Protein AF-A0A060C3L4-F1 (afdb_monomer)

Foldseek 3Di:
DPPDFPDKFDPFQFKIKTWDFPDPVVGKIKIKMKGKDFADFDWGDDGRDIDTPPTPDIDIDMDMDICVVPVCGPVVRVVVVVVVVVCDDVSVVVVVCVVCCVPVVPDDDDDDDDDDD

pLDDT: mean 92.67, std 11.39, range [43.84, 98.5]

Structure (mmCIF, N/CA/C/O backbone):
data_AF-A0A060C3L4-F1
#
_entry.id   AF-A0A060C3L4-F1
#
loop_
_atom_site.group_PDB
_atom_site.id
_atom_site.type_symbol
_atom_site.label_atom_id
_atom_site.label_alt_id
_atom_site.label_comp_id
_atom_site.label_asym_id
_atom_site.label_entity_id
_atom_site.label_seq_id
_atom_site.pdbx_PDB_ins_code
_atom_site.Cartn_x
_atom_site.Cartn_y
_atom_site.Cartn_z
_atom_site.occupancy
_atom_site.B_iso_or_equiv
_atom_site.auth_seq_id
_atom_site.auth_comp_id
_atom_site.auth_asym_id
_atom_site.auth_atom_id
_atom_site.pdbx_PDB_model_num
ATOM 1 N N . LEU A 1 1 ? 18.615 18.786 -8.638 1.00 43.84 1 LEU A N 1
ATOM 2 C CA . LEU A 1 1 ? 17.389 18.751 -7.804 1.00 43.84 1 LEU A CA 1
ATOM 3 C C . LEU A 1 1 ? 16.949 17.292 -7.669 1.00 43.84 1 LEU A C 1
ATOM 5 O O . LEU A 1 1 ? 16.287 16.785 -8.561 1.00 43.84 1 LEU A O 1
ATOM 9 N N . ALA A 1 2 ? 17.410 16.596 -6.625 1.00 46.69 2 ALA A N 1
ATOM 10 C CA . ALA A 1 2 ? 17.295 15.137 -6.461 1.00 46.69 2 ALA A CA 1
ATOM 11 C C . ALA A 1 2 ? 16.238 14.745 -5.407 1.00 46.69 2 ALA A C 1
ATOM 13 O O . ALA A 1 2 ? 16.496 13.938 -4.526 1.00 46.69 2 ALA A O 1
ATOM 14 N N . TRP A 1 3 ? 15.062 15.373 -5.466 1.00 52.97 3 TRP A N 1
ATOM 15 C CA . TRP A 1 3 ? 13.901 15.044 -4.622 1.00 52.97 3 TRP A CA 1
ATOM 16 C C . TRP A 1 3 ? 12.826 14.270 -5.396 1.00 52.97 3 TRP A C 1
ATOM 18 O O . TRP A 1 3 ? 11.684 14.156 -4.956 1.00 52.97 3 TRP A O 1
ATOM 28 N N . ARG A 1 4 ? 13.160 13.770 -6.590 1.00 65.38 4 ARG A N 1
ATOM 29 C CA . ARG A 1 4 ? 12.187 13.147 -7.480 1.00 65.38 4 ARG A CA 1
ATOM 30 C C . ARG A 1 4 ? 12.076 11.658 -7.177 1.00 65.38 4 ARG A C 1
ATOM 32 O O . ARG A 1 4 ? 13.070 10.952 -7.115 1.00 65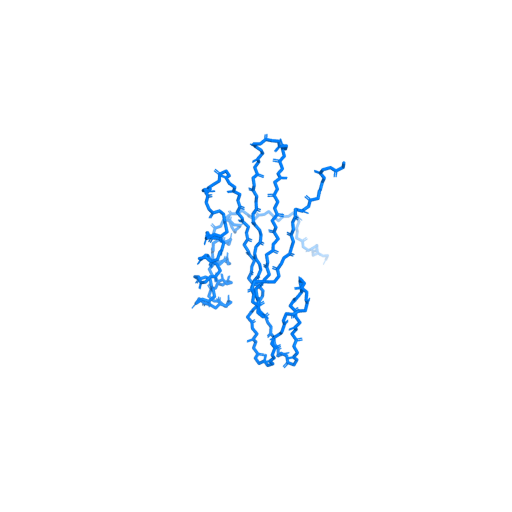.38 4 ARG A O 1
ATOM 39 N N . CYS A 1 5 ? 10.838 11.202 -7.045 1.00 82.38 5 CYS A N 1
ATOM 40 C CA . CYS A 1 5 ? 10.464 9.840 -7.394 1.00 82.38 5 CYS A CA 1
ATOM 41 C C . CYS A 1 5 ? 11.041 9.509 -8.782 1.00 82.38 5 CYS A C 1
ATOM 43 O O . CYS A 1 5 ? 10.825 10.279 -9.725 1.00 82.38 5 CYS A O 1
ATOM 45 N N . ASP A 1 6 ? 11.742 8.380 -8.901 1.00 91.69 6 ASP A N 1
ATOM 46 C CA . ASP A 1 6 ? 12.399 7.969 -10.147 1.00 91.69 6 ASP A CA 1
ATOM 47 C C . ASP A 1 6 ? 11.375 7.504 -11.184 1.00 91.69 6 ASP A C 1
ATOM 49 O O . ASP A 1 6 ? 11.557 7.716 -12.384 1.00 91.69 6 ASP A O 1
ATOM 53 N N . GLY A 1 7 ? 10.248 6.942 -10.740 1.00 94.19 7 GLY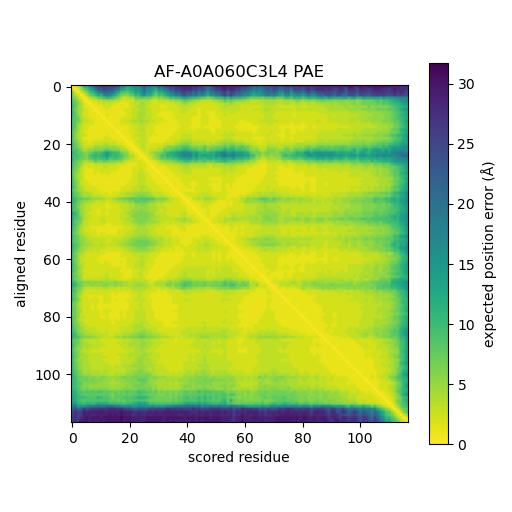 A N 1
ATOM 54 C CA . GLY A 1 7 ? 9.145 6.671 -11.646 1.00 94.19 7 GLY A CA 1
ATOM 55 C C . GLY A 1 7 ? 7.854 6.207 -10.991 1.00 94.19 7 GLY A C 1
ATOM 56 O O . GLY A 1 7 ? 7.800 5.778 -9.840 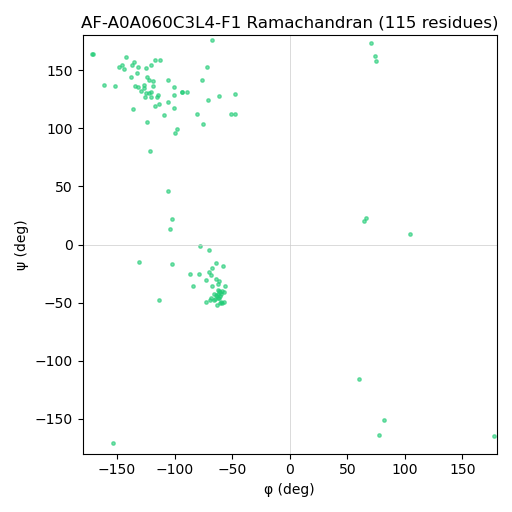1.00 94.19 7 GLY A O 1
ATOM 57 N N . VAL A 1 8 ? 6.787 6.295 -11.781 1.00 95.94 8 VAL A N 1
ATOM 58 C CA . VAL A 1 8 ? 5.452 5.793 -11.460 1.00 95.94 8 VAL A CA 1
ATOM 59 C C . VAL A 1 8 ? 4.912 5.040 -12.671 1.00 95.94 8 VAL A C 1
ATOM 61 O O . VAL A 1 8 ? 5.072 5.485 -13.808 1.00 95.94 8 VAL A O 1
ATOM 64 N N . ARG A 1 9 ? 4.295 3.877 -12.452 1.00 96.62 9 ARG A N 1
ATOM 65 C CA . ARG A 1 9 ? 3.811 3.011 -13.535 1.00 96.62 9 ARG A CA 1
ATOM 66 C C . ARG A 1 9 ? 2.616 2.170 -13.101 1.00 96.62 9 ARG A C 1
ATOM 68 O O . ARG A 1 9 ? 2.652 1.552 -12.040 1.00 96.62 9 ARG A O 1
ATOM 75 N N . ALA A 1 10 ? 1.597 2.082 -13.957 1.00 97.88 10 ALA A N 1
ATOM 76 C CA . ALA A 1 10 ? 0.569 1.052 -13.839 1.00 97.88 10 ALA A CA 1
ATOM 77 C C . ALA A 1 10 ? 1.168 -0.317 -14.212 1.00 97.88 10 ALA A C 1
ATOM 79 O O . ALA A 1 10 ? 1.766 -0.476 -15.279 1.00 97.88 10 ALA A O 1
ATOM 80 N N . LEU A 1 11 ? 1.052 -1.283 -13.307 1.00 97.69 11 LEU A N 1
ATOM 81 C CA . LEU A 1 11 ? 1.499 -2.662 -13.511 1.00 97.69 11 LEU A CA 1
ATOM 82 C C . LEU A 1 11 ? 0.443 -3.491 -14.242 1.00 97.69 11 LEU A C 1
ATOM 84 O O . LEU A 1 11 ? 0.783 -4.339 -15.059 1.00 97.69 11 LEU A O 1
ATOM 88 N N . ASP A 1 12 ? -0.824 -3.216 -13.949 1.00 97.38 12 ASP A N 1
ATOM 89 C CA . ASP A 1 12 ? -2.002 -3.802 -14.578 1.00 97.38 12 ASP A CA 1
ATOM 90 C C . ASP A 1 12 ? -3.179 -2.810 -14.462 1.00 97.38 12 ASP A C 1
ATOM 92 O O . ASP A 1 12 ? -2.982 -1.653 -14.079 1.00 97.38 12 ASP A O 1
ATOM 96 N N . SER A 1 13 ? -4.400 -3.229 -14.803 1.00 97.75 13 SER A N 1
ATOM 97 C CA . SER A 1 13 ? -5.602 -2.381 -14.744 1.00 97.75 13 SER A CA 1
ATOM 98 C C . SER A 1 13 ? -6.066 -2.035 -13.325 1.00 97.75 13 SER A C 1
ATOM 100 O O . SER A 1 13 ? -7.001 -1.261 -13.169 1.00 97.75 13 SER A O 1
ATOM 102 N N . THR A 1 14 ? -5.433 -2.578 -12.285 1.00 97.75 14 THR A N 1
ATOM 103 C CA . THR A 1 14 ? -5.812 -2.390 -10.874 1.00 97.75 14 THR A CA 1
ATOM 104 C C . THR A 1 14 ? -4.650 -2.006 -9.964 1.00 97.75 14 THR A C 1
ATOM 106 O O . THR A 1 14 ? -4.876 -1.570 -8.836 1.00 97.75 14 THR A O 1
ATOM 109 N N . THR A 1 15 ? -3.410 -2.164 -10.421 1.00 98.38 15 THR A N 1
ATOM 110 C CA . THR A 1 15 ? -2.208 -2.009 -9.605 1.00 98.38 15 THR A CA 1
ATOM 111 C C . THR A 1 15 ? -1.297 -0.938 -10.193 1.00 98.38 15 THR A C 1
ATOM 113 O O . THR A 1 15 ? -0.933 -0.988 -11.366 1.00 98.38 15 THR A O 1
ATOM 116 N N . VAL A 1 16 ? -0.857 0.001 -9.358 1.00 98.25 16 VAL A N 1
ATOM 117 C CA . VAL A 1 16 ? 0.133 1.031 -9.698 1.00 98.25 16 VAL A CA 1
ATOM 118 C C . VAL A 1 16 ? 1.304 0.960 -8.728 1.00 98.25 16 VAL A C 1
ATOM 120 O O . VAL A 1 16 ? 1.122 0.685 -7.542 1.00 98.25 16 VAL A O 1
ATOM 123 N N . ARG A 1 17 ? 2.513 1.216 -9.224 1.00 97.56 17 ARG A N 1
ATOM 124 C CA . ARG A 1 17 ? 3.712 1.369 -8.401 1.00 97.56 17 ARG A CA 1
ATOM 125 C C . ARG A 1 17 ? 4.348 2.735 -8.571 1.00 97.56 17 ARG A C 1
ATOM 127 O O . ARG A 1 17 ? 4.239 3.353 -9.630 1.00 97.56 17 ARG A O 1
ATOM 134 N N . LEU A 1 18 ? 5.067 3.136 -7.539 1.00 96.75 18 LEU A N 1
ATOM 135 C CA . LEU A 1 18 ? 5.939 4.290 -7.466 1.00 96.75 18 LEU A CA 1
ATOM 136 C C . LEU A 1 18 ? 7.265 3.826 -6.855 1.00 96.75 18 LEU A C 1
ATOM 138 O O . LEU A 1 18 ? 7.252 3.086 -5.874 1.00 96.75 18 LEU A O 1
ATOM 142 N N . TRP A 1 19 ? 8.397 4.247 -7.412 1.00 96.06 19 TRP A N 1
ATOM 143 C CA . TRP A 1 19 ? 9.711 3.844 -6.911 1.00 96.06 19 TRP A CA 1
ATOM 144 C C . TRP A 1 19 ? 10.728 4.978 -6.973 1.00 96.06 19 TRP A C 1
ATOM 146 O O . TRP A 1 19 ? 10.573 5.950 -7.718 1.00 96.06 19 TRP A O 1
ATOM 156 N N . GLY A 1 20 ? 11.798 4.815 -6.205 1.00 94.06 20 GLY A N 1
ATOM 157 C CA . GLY A 1 20 ? 13.010 5.596 -6.381 1.00 94.06 20 GLY A CA 1
ATOM 158 C C . GLY A 1 20 ? 14.080 5.276 -5.352 1.00 94.06 20 GLY A C 1
ATOM 159 O O . GLY A 1 20 ? 13.983 4.270 -4.651 1.00 94.06 20 GLY A O 1
ATOM 160 N N . ALA A 1 21 ? 15.089 6.136 -5.241 1.00 92.19 21 ALA A N 1
ATOM 161 C CA . ALA A 1 21 ? 16.126 6.030 -4.220 1.00 92.19 21 ALA A CA 1
ATOM 162 C C . ALA A 1 21 ? 16.399 7.366 -3.518 1.00 92.19 21 ALA A C 1
ATOM 164 O O . ALA A 1 21 ? 16.303 8.437 -4.112 1.00 92.19 21 ALA A O 1
ATOM 165 N N . ASN A 1 22 ? 16.764 7.300 -2.236 1.00 88.25 22 ASN A N 1
ATOM 166 C CA . ASN A 1 22 ? 17.201 8.451 -1.444 1.00 88.25 22 ASN A CA 1
ATOM 167 C C . ASN A 1 22 ? 18.637 8.241 -0.954 1.00 88.25 22 ASN A C 1
ATOM 169 O O . ASN A 1 22 ? 18.983 7.148 -0.515 1.00 88.25 22 ASN A O 1
ATOM 173 N N . GLY A 1 23 ? 19.456 9.296 -0.960 1.00 86.38 23 GLY A N 1
ATOM 174 C CA . GLY A 1 23 ? 20.826 9.254 -0.423 1.00 86.38 23 GLY A CA 1
ATOM 175 C C . GLY A 1 23 ? 21.950 9.206 -1.464 1.00 86.38 23 GLY A C 1
ATOM 176 O O . GLY A 1 23 ? 23.104 9.057 -1.087 1.00 86.38 23 GLY A O 1
ATOM 177 N N . GLY A 1 24 ? 21.646 9.387 -2.753 1.00 80.88 24 GLY A N 1
ATOM 178 C CA . GLY A 1 24 ? 22.658 9.436 -3.814 1.00 80.88 24 GLY A CA 1
ATOM 179 C C . GLY A 1 24 ? 23.113 8.051 -4.279 1.00 80.88 24 GLY A C 1
ATOM 180 O O . GLY A 1 24 ? 22.334 7.097 -4.256 1.00 80.88 24 GLY A O 1
ATOM 181 N N . LYS A 1 25 ? 24.363 7.954 -4.754 1.00 77.06 25 LYS A N 1
ATOM 182 C CA . LYS A 1 25 ? 24.965 6.684 -5.187 1.00 77.06 25 LYS A CA 1
ATOM 183 C C . LYS A 1 25 ? 25.006 5.727 -3.989 1.00 77.06 25 LYS A C 1
ATOM 185 O O . LYS A 1 25 ? 25.479 6.120 -2.930 1.00 77.06 25 LYS A O 1
ATOM 190 N N . ASP A 1 26 ? 24.473 4.520 -4.167 1.00 83.31 26 ASP A N 1
ATOM 191 C CA . ASP A 1 26 ? 24.312 3.499 -3.115 1.00 83.31 26 ASP A CA 1
ATOM 192 C C . ASP A 1 26 ? 23.3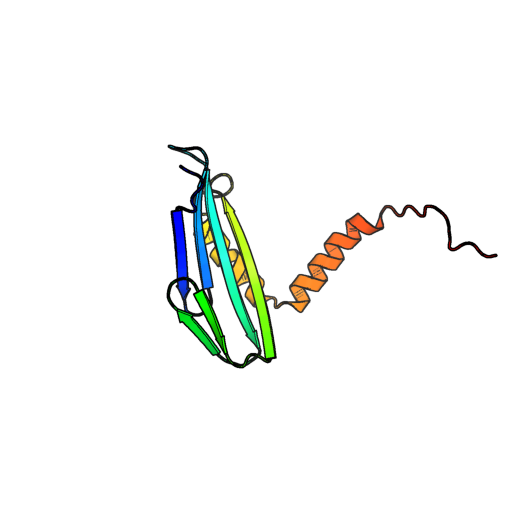17 3.878 -1.995 1.00 83.31 26 ASP A C 1
ATOM 194 O O . ASP A 1 26 ? 23.360 3.350 -0.884 1.00 83.31 26 ASP A O 1
ATOM 198 N N . GLY A 1 27 ? 22.386 4.790 -2.297 1.00 87.88 27 GLY A N 1
ATOM 199 C CA . GLY A 1 27 ? 21.292 5.169 -1.408 1.00 87.88 27 GLY A CA 1
ATOM 200 C C . GLY A 1 27 ? 20.250 4.066 -1.171 1.00 87.88 27 GLY A C 1
ATOM 201 O O . GLY A 1 27 ? 20.259 2.990 -1.771 1.00 87.88 27 GLY A O 1
ATOM 202 N N . ILE A 1 28 ? 19.291 4.358 -0.294 1.00 93.38 28 ILE A N 1
ATOM 203 C CA . ILE A 1 28 ? 18.192 3.449 0.031 1.00 93.38 28 ILE A CA 1
ATOM 204 C C . ILE A 1 28 ? 17.121 3.555 -1.055 1.00 93.38 28 ILE A C 1
ATOM 206 O O . ILE A 1 28 ? 16.437 4.576 -1.177 1.00 93.38 28 ILE A O 1
ATOM 210 N N . GLY A 1 29 ? 16.959 2.473 -1.813 1.00 94.25 29 GLY A N 1
ATOM 211 C CA . GLY A 1 29 ? 15.866 2.290 -2.757 1.00 94.25 29 GLY A CA 1
ATOM 212 C C . GLY A 1 29 ? 14.545 2.041 -2.035 1.00 94.25 29 GLY A C 1
ATOM 213 O O . GLY A 1 29 ? 14.516 1.510 -0.921 1.00 94.25 29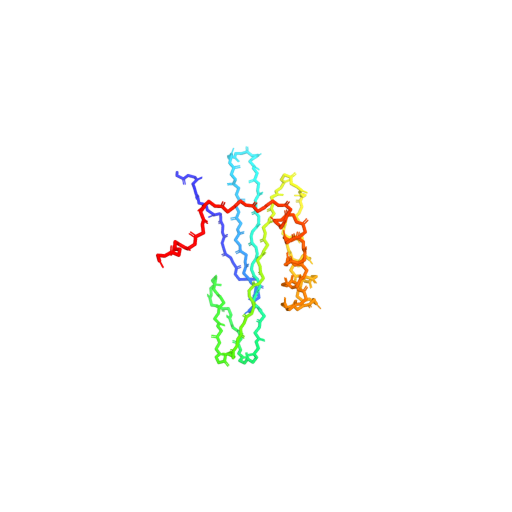 GLY A O 1
ATOM 214 N N . TYR A 1 3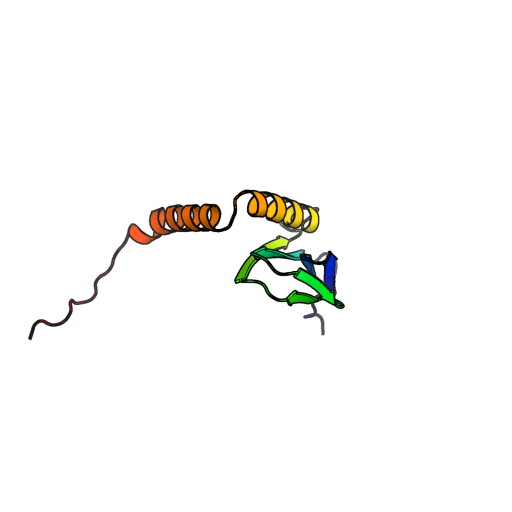0 ? 13.439 2.408 -2.665 1.00 95.44 30 TYR A N 1
ATOM 215 C CA . TYR A 1 30 ? 12.100 2.185 -2.150 1.00 95.44 30 TYR A CA 1
ATOM 216 C C . TYR A 1 30 ? 11.105 1.853 -3.256 1.00 95.44 30 TYR A C 1
ATOM 218 O O . TYR A 1 30 ? 11.208 2.315 -4.390 1.00 95.44 30 TYR A O 1
ATOM 226 N N . GLU A 1 31 ? 10.097 1.084 -2.867 1.00 97.56 31 GLU A N 1
ATOM 227 C CA . GLU A 1 31 ? 8.923 0.748 -3.655 1.00 97.56 31 GLU A CA 1
ATOM 228 C C . GLU A 1 31 ? 7.684 1.099 -2.852 1.00 97.56 31 GLU A C 1
ATOM 230 O O . GLU A 1 31 ? 7.593 0.781 -1.665 1.00 97.56 31 GLU A O 1
ATOM 235 N N . LEU A 1 32 ? 6.709 1.699 -3.518 1.00 97.88 32 LEU A N 1
ATOM 236 C CA . LEU A 1 32 ? 5.354 1.878 -3.032 1.00 97.88 32 LEU A CA 1
ATOM 237 C C . LEU A 1 32 ? 4.402 1.309 -4.079 1.00 97.88 32 LEU A C 1
ATOM 239 O O . LEU A 1 32 ? 4.479 1.661 -5.252 1.00 97.88 32 LEU A O 1
ATOM 243 N N . VAL A 1 33 ? 3.507 0.418 -3.669 1.00 98.50 33 VAL A N 1
ATOM 244 C CA . VAL A 1 33 ? 2.562 -0.239 -4.574 1.00 98.50 33 VAL A CA 1
ATOM 245 C C . VAL A 1 33 ? 1.163 -0.095 -4.005 1.00 98.50 33 VAL A C 1
ATOM 247 O O . VAL A 1 33 ? 0.934 -0.363 -2.826 1.00 98.50 33 VAL A O 1
ATOM 250 N N . ALA A 1 34 ? 0.227 0.322 -4.851 1.00 98.50 34 ALA A N 1
ATOM 251 C CA . ALA A 1 34 ? -1.187 0.395 -4.532 1.00 98.50 34 ALA A CA 1
ATOM 252 C C . ALA A 1 34 ? -1.983 -0.529 -5.459 1.00 98.50 34 ALA A C 1
ATOM 254 O O . ALA A 1 34 ? -1.739 -0.560 -6.665 1.00 98.50 34 ALA A O 1
ATOM 255 N N . ARG A 1 35 ? -2.940 -1.269 -4.896 1.00 98.44 35 ARG A N 1
ATOM 256 C CA . ARG A 1 35 ? -3.879 -2.132 -5.621 1.00 98.44 35 ARG A CA 1
ATOM 257 C C . ARG A 1 35 ? -5.310 -1.760 -5.269 1.00 98.44 35 ARG A C 1
ATOM 259 O O . ARG A 1 35 ? -5.660 -1.696 -4.092 1.00 98.44 35 ARG A O 1
ATOM 266 N N . VAL A 1 36 ? -6.133 -1.583 -6.291 1.00 98.06 36 VAL A N 1
ATOM 267 C CA . VAL A 1 36 ? -7.566 -1.325 -6.165 1.00 98.06 36 VAL A CA 1
ATOM 268 C C . VAL A 1 36 ? -8.332 -2.645 -6.255 1.00 98.06 36 VAL A C 1
ATOM 270 O O . VAL A 1 36 ? -8.104 -3.444 -7.159 1.00 98.06 36 VAL A O 1
ATOM 273 N N . ILE A 1 37 ? -9.247 -2.871 -5.316 1.00 97.19 37 ILE A N 1
ATOM 274 C CA . ILE A 1 37 ? -10.228 -3.961 -5.330 1.00 97.19 37 ILE A CA 1
ATOM 275 C C . ILE A 1 37 ? -11.604 -3.303 -5.385 1.00 97.19 37 ILE A C 1
ATOM 277 O O . ILE A 1 37 ? -11.943 -2.537 -4.484 1.00 97.19 37 ILE A O 1
ATOM 281 N N . VAL A 1 38 ? -12.373 -3.567 -6.437 1.00 97.00 38 VAL A N 1
ATOM 282 C CA . VAL A 1 38 ? -13.668 -2.914 -6.684 1.00 97.00 38 VAL A CA 1
ATOM 283 C C . VAL A 1 38 ? -14.838 -3.847 -6.391 1.00 97.00 38 VAL A C 1
ATOM 285 O O . VAL A 1 38 ? -14.769 -5.040 -6.683 1.00 97.00 38 VAL A O 1
ATOM 288 N N . ASP A 1 39 ? -15.904 -3.296 -5.808 1.00 96.06 39 ASP A N 1
ATOM 289 C CA . ASP A 1 39 ? -17.208 -3.950 -5.669 1.00 96.06 39 ASP A CA 1
ATOM 290 C C . ASP A 1 39 ? -18.143 -3.461 -6.783 1.00 96.06 39 ASP A C 1
ATOM 292 O O . ASP A 1 39 ? -18.711 -2.362 -6.722 1.00 96.06 39 ASP A O 1
ATOM 296 N N . GLY A 1 40 ? -18.261 -4.283 -7.827 1.00 94.44 40 GLY A N 1
ATOM 297 C CA . GLY A 1 40 ? -18.923 -3.917 -9.076 1.00 94.44 40 GLY A CA 1
ATOM 298 C C . GLY A 1 40 ? -18.134 -2.891 -9.900 1.00 94.44 40 GLY A C 1
ATOM 299 O O . GLY A 1 40 ? -17.114 -2.355 -9.465 1.00 94.44 40 GLY A O 1
ATOM 300 N N . GLY A 1 41 ? -18.622 -2.617 -11.110 1.00 95.50 41 GLY A N 1
ATOM 301 C CA . GLY A 1 41 ? -17.962 -1.704 -12.043 1.00 95.50 41 GLY A CA 1
ATOM 302 C C . GLY A 1 41 ? -16.754 -2.316 -12.758 1.00 95.50 41 GLY A C 1
ATOM 303 O O . GLY A 1 41 ? -16.587 -3.536 -12.804 1.00 95.50 41 GLY A O 1
ATOM 304 N N . THR A 1 42 ? -15.921 -1.459 -13.347 1.00 97.25 42 THR A N 1
ATOM 305 C CA . THR A 1 42 ? -14.726 -1.852 -14.109 1.00 97.25 42 THR A CA 1
ATOM 306 C C . THR A 1 42 ? -13.520 -0.989 -13.752 1.00 97.25 42 THR A C 1
ATOM 308 O O . THR A 1 42 ? -13.662 0.144 -13.287 1.00 97.25 42 THR A O 1
ATOM 311 N N . CYS A 1 43 ? -12.324 -1.534 -13.991 1.00 97.81 43 CYS A N 1
ATOM 312 C CA . CYS A 1 43 ? -11.065 -0.809 -13.868 1.00 97.81 43 CYS A CA 1
ATOM 313 C C . CYS A 1 43 ? -10.297 -0.829 -15.188 1.00 97.81 43 CYS A C 1
ATOM 315 O O . CYS A 1 43 ? -10.210 -1.868 -15.846 1.00 97.81 43 CYS A O 1
ATOM 317 N N . GLU A 1 44 ? -9.663 0.290 -15.514 1.00 97.69 44 GLU A N 1
ATOM 318 C CA . GLU A 1 44 ? -8.709 0.401 -16.616 1.00 97.69 44 GLU A CA 1
ATOM 319 C C . GLU A 1 44 ? -7.485 1.213 -16.189 1.00 97.69 44 GLU A C 1
ATOM 321 O O . GLU A 1 44 ? -7.553 2.052 -15.286 1.00 97.69 44 GLU A O 1
ATOM 326 N N . SER A 1 45 ? -6.348 0.977 -16.839 1.00 97.00 45 SER A N 1
ATOM 327 C CA . SER A 1 45 ? -5.151 1.788 -16.641 1.00 97.00 45 SER A CA 1
ATOM 328 C C . SER A 1 45 ? -4.991 2.797 -17.775 1.00 97.00 45 SER A C 1
ATOM 330 O O . SER A 1 45 ? -4.990 2.443 -18.952 1.00 97.00 45 SER A O 1
ATOM 332 N N . VAL A 1 46 ? -4.812 4.070 -17.416 1.00 95.88 46 VAL A N 1
ATOM 333 C CA . VAL A 1 46 ? -4.526 5.155 -18.364 1.00 95.88 46 VAL A CA 1
ATOM 334 C C . VAL A 1 46 ? -3.234 5.840 -17.937 1.00 95.88 46 VAL A C 1
ATOM 336 O O . VAL A 1 46 ? -3.171 6.565 -16.938 1.00 95.88 46 VAL A O 1
ATOM 339 N N . GLY A 1 47 ? -2.161 5.569 -18.681 1.00 93.44 47 GLY A N 1
ATOM 340 C CA . GLY A 1 47 ? -0.810 5.997 -18.322 1.00 93.44 47 GLY A CA 1
ATOM 341 C C . GLY A 1 47 ? -0.374 5.410 -16.976 1.00 93.44 47 GLY A C 1
ATOM 342 O O . GLY A 1 47 ? -0.238 4.200 -16.823 1.00 93.44 47 GLY A O 1
ATOM 343 N N . SER A 1 48 ? -0.145 6.274 -15.987 1.00 93.00 48 SER A N 1
ATOM 344 C CA . SER A 1 48 ? 0.256 5.892 -14.626 1.00 93.00 48 SER A CA 1
ATOM 345 C C . SER A 1 48 ? -0.894 5.956 -13.612 1.00 93.00 48 SER A C 1
ATOM 347 O O . SER A 1 48 ? -0.649 6.135 -12.419 1.00 93.00 48 SER A O 1
ATOM 349 N N . ARG A 1 49 ? -2.146 5.896 -14.078 1.00 95.19 49 ARG A N 1
ATOM 350 C CA . ARG A 1 49 ? -3.356 6.012 -13.253 1.00 95.19 49 ARG A CA 1
ATOM 351 C C . ARG A 1 49 ? -4.268 4.812 -13.459 1.00 95.19 49 ARG A C 1
ATOM 353 O O . ARG A 1 49 ? -4.283 4.229 -14.539 1.00 95.19 49 ARG A O 1
ATOM 360 N N . ILE A 1 50 ? -5.038 4.499 -12.423 1.00 98.00 50 ILE A N 1
ATOM 361 C CA . ILE A 1 50 ? -6.127 3.523 -12.464 1.00 98.00 50 ILE A CA 1
ATOM 362 C C . ILE A 1 50 ? -7.437 4.306 -12.452 1.00 98.00 50 ILE A C 1
ATOM 364 O O . ILE A 1 50 ? -7.651 5.121 -11.553 1.00 98.00 50 ILE A O 1
ATOM 368 N N . LEU A 1 51 ? -8.277 4.094 -13.459 1.00 97.69 51 LEU A N 1
ATOM 369 C CA . LEU A 1 51 ? -9.620 4.656 -13.547 1.00 97.69 51 LEU A CA 1
ATOM 370 C C . LEU A 1 51 ? -10.613 3.573 -13.135 1.00 97.69 51 LEU A C 1
ATOM 372 O O . LEU A 1 51 ? -10.487 2.423 -13.554 1.00 97.69 51 LEU A O 1
ATOM 376 N N . VAL A 1 52 ? -11.583 3.950 -12.305 1.00 97.88 52 VAL A N 1
ATOM 377 C CA . VAL A 1 52 ? -12.641 3.063 -11.814 1.00 97.88 52 VAL A CA 1
ATOM 378 C C . VAL A 1 52 ? -13.983 3.635 -12.238 1.00 97.88 52 VAL A C 1
ATOM 380 O O . VAL A 1 52 ? -14.274 4.795 -11.943 1.00 97.88 52 VAL A O 1
ATOM 383 N N . HIS A 1 53 ? -14.808 2.818 -12.886 1.00 97.94 53 HIS A N 1
ATOM 384 C CA . HIS A 1 53 ? -16.104 3.229 -13.426 1.00 97.94 53 HIS A CA 1
ATOM 385 C C . HIS A 1 53 ? -17.233 2.406 -12.812 1.00 97.94 53 HIS A C 1
ATOM 387 O O . HIS A 1 53 ? -17.163 1.181 -12.784 1.00 97.94 53 HIS A O 1
ATOM 393 N N . GLY A 1 54 ? -18.294 3.071 -12.343 1.00 97.06 54 GLY A N 1
ATOM 394 C CA . GLY A 1 54 ? -19.533 2.408 -11.911 1.00 97.06 54 GLY A CA 1
ATOM 395 C C . GLY A 1 54 ? -19.414 1.485 -10.689 1.00 97.06 54 GLY A C 1
ATOM 396 O O . GLY A 1 54 ? -20.262 0.613 -10.511 1.00 97.06 54 GLY A O 1
ATOM 397 N N . ALA A 1 55 ? -18.379 1.640 -9.859 1.00 97.38 55 ALA A N 1
ATOM 398 C CA . ALA A 1 55 ? -18.218 0.848 -8.641 1.00 97.38 55 ALA A CA 1
ATOM 399 C C . ALA A 1 55 ? -19.167 1.325 -7.532 1.00 97.38 55 ALA A C 1
ATOM 401 O O . ALA A 1 55 ? -19.358 2.527 -7.340 1.00 97.38 55 ALA A O 1
ATOM 402 N N . ARG A 1 56 ? -19.721 0.389 -6.754 1.00 97.19 56 ARG A N 1
ATOM 403 C CA . ARG A 1 56 ? -20.525 0.714 -5.558 1.00 97.19 56 ARG A CA 1
ATOM 404 C C . ARG A 1 56 ? -19.647 1.077 -4.363 1.00 97.19 56 ARG A C 1
ATOM 406 O O . ARG A 1 56 ? -20.072 1.788 -3.458 1.00 97.19 56 ARG A O 1
ATOM 413 N N . GLY A 1 57 ? -18.424 0.563 -4.370 1.00 96.00 57 GLY A N 1
ATOM 414 C CA . GLY A 1 57 ? -17.394 0.799 -3.377 1.00 96.00 57 GLY A CA 1
ATOM 415 C C . GLY A 1 57 ? -16.070 0.219 -3.856 1.00 96.00 57 GLY A C 1
ATOM 416 O O . GLY A 1 57 ? -16.021 -0.589 -4.785 1.00 96.00 57 GLY A O 1
ATOM 417 N N . LEU A 1 58 ? -14.978 0.640 -3.230 1.00 97.12 58 LEU A N 1
ATOM 418 C CA . LEU A 1 58 ? -13.658 0.089 -3.504 1.00 97.12 58 LEU A CA 1
ATOM 419 C C . LEU A 1 58 ? -12.812 0.057 -2.238 1.00 97.12 58 LEU A C 1
ATOM 421 O O . LEU A 1 58 ? -13.008 0.838 -1.310 1.00 97.12 58 LEU A O 1
ATOM 425 N N . THR A 1 59 ? -11.847 -0.852 -2.223 1.00 97.75 59 THR A N 1
ATOM 426 C CA . THR A 1 59 ? -10.768 -0.900 -1.239 1.00 97.75 59 THR A CA 1
ATOM 427 C C . THR A 1 59 ? -9.453 -0.648 -1.957 1.00 97.75 59 THR A C 1
ATOM 429 O O . THR A 1 59 ? -9.128 -1.341 -2.921 1.00 97.75 59 THR A O 1
ATOM 432 N N . VAL A 1 60 ? -8.671 0.314 -1.470 1.00 98.12 60 VAL A N 1
ATOM 433 C CA . VAL A 1 60 ? -7.290 0.516 -1.922 1.00 98.12 60 VAL A CA 1
ATOM 434 C C . VAL A 1 60 ? -6.352 -0.090 -0.890 1.00 98.12 60 VAL A C 1
ATOM 436 O O . VAL A 1 60 ? -6.306 0.344 0.258 1.00 98.12 60 VAL A O 1
ATOM 439 N N . LEU A 1 61 ? -5.596 -1.098 -1.303 1.00 98.50 61 LEU A N 1
ATOM 440 C CA . LEU A 1 61 ? -4.510 -1.658 -0.513 1.00 98.50 61 LEU A CA 1
ATOM 441 C C . LEU A 1 61 ? -3.211 -0.963 -0.909 1.00 98.50 61 LEU A C 1
ATOM 443 O O . LEU A 1 61 ? -2.907 -0.879 -2.096 1.00 98.50 61 LEU A O 1
ATOM 447 N N . VAL A 1 62 ? -2.435 -0.495 0.068 1.00 98.38 62 VAL A N 1
ATOM 448 C CA . VAL A 1 62 ? -1.165 0.209 -0.162 1.00 98.38 62 VAL A CA 1
ATOM 449 C C . VAL A 1 62 ? -0.062 -0.461 0.647 1.00 98.38 62 VAL A C 1
ATOM 451 O O . VAL A 1 62 ? -0.249 -0.767 1.824 1.00 98.38 62 VAL A O 1
ATOM 454 N N . THR A 1 63 ? 1.097 -0.683 0.031 1.00 98.06 63 THR A N 1
ATOM 455 C CA . THR A 1 63 ? 2.309 -1.146 0.718 1.00 98.06 63 THR A CA 1
ATOM 456 C C . THR A 1 63 ? 3.497 -0.294 0.325 1.00 98.06 63 THR A C 1
ATOM 458 O O . THR A 1 63 ? 3.563 0.204 -0.797 1.00 98.06 63 THR A O 1
ATOM 461 N N . GLY A 1 64 ? 4.474 -0.198 1.220 1.00 97.38 64 GLY A N 1
ATOM 462 C CA . GLY A 1 64 ? 5.779 0.366 0.915 1.00 97.38 64 GLY A CA 1
ATOM 463 C C . GLY A 1 64 ? 6.890 -0.464 1.540 1.00 97.38 64 GLY A C 1
ATOM 464 O O . GLY A 1 64 ? 6.722 -1.003 2.638 1.00 97.38 64 GLY A O 1
ATOM 465 N N . ARG A 1 65 ? 8.023 -0.577 0.850 1.00 97.69 65 ARG A N 1
ATOM 466 C CA . ARG A 1 65 ? 9.224 -1.230 1.375 1.00 97.69 65 ARG A CA 1
ATOM 467 C C . ARG A 1 65 ? 10.481 -0.593 0.807 1.00 97.69 65 ARG A C 1
ATOM 469 O O . ARG A 1 65 ? 10.466 -0.045 -0.287 1.00 97.69 65 ARG A O 1
ATOM 476 N N . THR A 1 66 ? 11.565 -0.666 1.568 1.00 96.88 66 THR A N 1
ATOM 477 C CA . THR A 1 66 ? 12.871 -0.131 1.190 1.00 96.88 66 THR A CA 1
ATOM 478 C C . THR A 1 66 ? 13.908 -1.239 1.078 1.00 96.88 66 THR A C 1
ATOM 480 O O . THR A 1 66 ? 13.756 -2.290 1.709 1.00 96.88 66 THR A O 1
ATOM 483 N N . THR A 1 67 ? 14.992 -0.973 0.345 1.00 96.06 67 THR A N 1
ATOM 484 C CA . THR A 1 67 ? 16.130 -1.895 0.213 1.00 96.06 67 THR A CA 1
ATOM 485 C C . THR A 1 67 ? 16.865 -2.140 1.531 1.00 96.06 67 THR A C 1
ATOM 487 O O . THR A 1 67 ? 17.576 -3.127 1.669 1.00 96.06 67 THR A O 1
ATOM 490 N N . TYR A 1 68 ? 16.641 -1.296 2.545 1.00 94.75 68 TYR A N 1
ATOM 491 C CA . TYR A 1 68 ? 17.143 -1.525 3.902 1.00 94.75 68 TYR A CA 1
ATOM 492 C C . TYR A 1 68 ? 16.566 -2.800 4.539 1.00 94.75 68 TYR A C 1
ATOM 494 O O . TYR A 1 68 ? 17.231 -3.451 5.338 1.00 94.75 68 TYR A O 1
ATOM 502 N N . ARG A 1 69 ? 15.309 -3.151 4.224 1.00 91.50 69 ARG A N 1
ATOM 503 C CA . ARG A 1 69 ? 14.603 -4.288 4.846 1.00 91.50 69 ARG A CA 1
ATOM 504 C C . ARG A 1 69 ? 14.550 -5.536 3.974 1.00 91.50 69 ARG A C 1
ATOM 506 O O . ARG A 1 69 ? 14.116 -6.576 4.466 1.00 91.50 69 ARG A O 1
ATOM 513 N N . ASP A 1 70 ? 14.812 -5.405 2.680 1.00 92.62 70 ASP A N 1
ATOM 514 C CA . ASP A 1 70 ? 14.644 -6.477 1.702 1.00 92.62 70 ASP A CA 1
ATOM 515 C C . ASP A 1 70 ? 15.439 -6.164 0.437 1.00 92.62 70 ASP A C 1
ATOM 517 O O . ASP A 1 70 ? 15.393 -5.032 -0.034 1.00 92.62 70 ASP A O 1
ATOM 521 N N . ALA A 1 71 ? 16.131 -7.150 -0.129 1.00 94.44 71 ALA A N 1
ATOM 522 C CA . ALA A 1 71 ? 16.847 -6.969 -1.389 1.00 94.44 71 ALA A CA 1
ATOM 523 C C . ALA A 1 71 ? 15.889 -6.819 -2.585 1.00 94.44 71 ALA A C 1
ATOM 525 O O . ALA A 1 71 ? 16.256 -6.186 -3.573 1.00 94.44 71 ALA A O 1
ATOM 526 N N . ASP A 1 72 ? 14.656 -7.335 -2.479 1.00 97.00 72 ASP A N 1
ATOM 527 C CA . ASP A 1 72 ? 13.587 -7.157 -3.469 1.00 97.00 72 ASP A CA 1
ATOM 528 C C . ASP A 1 72 ? 12.343 -6.492 -2.841 1.00 97.00 72 ASP A C 1
ATOM 530 O O . ASP A 1 72 ? 11.349 -7.151 -2.497 1.00 97.00 72 ASP A O 1
ATOM 534 N N . PRO A 1 73 ? 12.350 -5.154 -2.687 1.00 97.38 73 PRO A N 1
ATOM 535 C CA . PRO A 1 73 ? 11.215 -4.437 -2.115 1.00 97.38 73 PRO A CA 1
ATOM 536 C C . PRO A 1 73 ? 9.928 -4.581 -2.942 1.00 97.38 73 PRO A C 1
ATOM 538 O O . PRO A 1 73 ? 8.834 -4.577 -2.370 1.00 97.38 73 PRO A O 1
ATOM 541 N N . LEU A 1 74 ? 10.031 -4.728 -4.269 1.00 97.88 74 LEU A N 1
ATOM 542 C CA . LEU A 1 74 ? 8.874 -4.820 -5.161 1.00 97.88 74 LEU A CA 1
ATOM 543 C C . LEU A 1 74 ? 8.179 -6.169 -4.998 1.00 97.88 74 LEU A C 1
ATOM 545 O O . LEU A 1 74 ? 6.960 -6.209 -4.801 1.00 97.88 74 LEU A O 1
ATOM 549 N N . GLY A 1 75 ? 8.942 -7.264 -5.042 1.00 98.25 75 GLY A N 1
ATOM 550 C CA . GLY A 1 75 ? 8.422 -8.610 -4.825 1.00 98.25 75 GLY A CA 1
ATOM 551 C C . GLY A 1 75 ? 7.741 -8.740 -3.464 1.00 98.25 75 GLY A C 1
ATOM 552 O O . GLY A 1 75 ? 6.631 -9.280 -3.369 1.00 98.25 75 GLY A O 1
ATOM 553 N N . TRP A 1 76 ? 8.329 -8.148 -2.417 1.00 98.25 76 TRP A N 1
ATOM 554 C CA . TRP A 1 76 ? 7.702 -8.116 -1.097 1.00 98.25 76 TRP A CA 1
ATOM 555 C C . TRP A 1 76 ? 6.363 -7.364 -1.094 1.00 98.25 76 TRP A C 1
ATOM 557 O O . TRP A 1 76 ? 5.377 -7.859 -0.531 1.00 98.25 76 TRP A O 1
ATOM 567 N N . CYS A 1 77 ? 6.307 -6.184 -1.721 1.00 98.50 77 CYS A N 1
ATOM 568 C CA . CYS A 1 77 ? 5.089 -5.377 -1.831 1.00 98.50 77 CYS A CA 1
ATOM 569 C C . CYS A 1 77 ? 3.972 -6.151 -2.547 1.00 98.50 77 CYS A C 1
ATOM 571 O O . CYS A 1 77 ? 2.871 -6.293 -2.009 1.00 98.50 77 CYS A O 1
ATOM 573 N N . LEU A 1 78 ? 4.270 -6.738 -3.710 1.00 98.50 78 LEU A N 1
ATOM 574 C CA . LEU A 1 78 ? 3.310 -7.517 -4.499 1.00 98.50 78 LEU A CA 1
ATOM 575 C C . LEU A 1 78 ? 2.786 -8.742 -3.734 1.00 98.50 78 LEU A C 1
ATOM 577 O O . LEU A 1 78 ? 1.574 -8.968 -3.671 1.00 98.50 78 LEU A O 1
ATOM 581 N N . SER A 1 79 ? 3.674 -9.500 -3.086 1.00 98.06 79 SER A N 1
ATOM 582 C CA . SER A 1 79 ? 3.300 -10.654 -2.257 1.00 98.06 79 SER A CA 1
ATOM 583 C C . SER A 1 79 ? 2.433 -10.252 -1.057 1.00 98.06 79 SER A C 1
ATOM 585 O O . SER A 1 79 ? 1.465 -10.93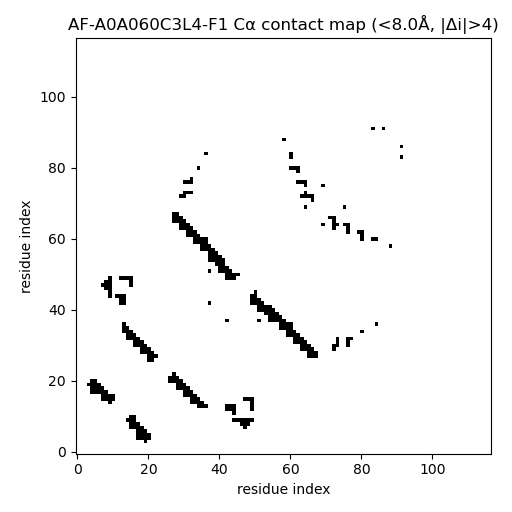2 -0.696 1.00 98.06 79 SER A O 1
ATOM 587 N N . THR A 1 80 ? 2.736 -9.115 -0.432 1.00 98.06 80 THR A N 1
ATOM 588 C CA . THR A 1 80 ? 1.973 -8.592 0.708 1.00 98.06 80 THR A CA 1
ATOM 589 C C . THR A 1 80 ? 0.582 -8.129 0.294 1.00 98.06 80 THR A C 1
ATOM 591 O O . THR A 1 80 ? -0.392 -8.538 0.928 1.00 98.06 80 THR A O 1
ATOM 594 N N . LEU A 1 81 ? 0.465 -7.383 -0.807 1.00 98.19 81 LEU A N 1
ATOM 595 C CA . LEU A 1 81 ? -0.825 -6.995 -1.381 1.00 98.19 81 LEU A CA 1
ATOM 596 C C . LEU A 1 81 ? -1.669 -8.214 -1.763 1.00 98.19 81 LEU A C 1
ATOM 598 O O . LEU A 1 81 ? -2.855 -8.254 -1.446 1.00 98.19 81 LEU A O 1
ATOM 602 N N . ALA A 1 82 ? -1.069 -9.241 -2.371 1.00 97.56 82 ALA A N 1
ATOM 603 C CA . ALA A 1 82 ? -1.779 -10.469 -2.722 1.00 97.56 82 ALA A CA 1
ATOM 604 C C . ALA A 1 82 ? -2.319 -11.205 -1.482 1.00 97.56 82 ALA A C 1
ATOM 606 O O . ALA A 1 82 ? -3.457 -11.677 -1.480 1.00 97.56 82 ALA A O 1
ATOM 607 N N . ARG A 1 83 ? -1.525 -11.295 -0.405 1.00 97.44 83 ARG A N 1
ATOM 608 C CA . ARG A 1 83 ? -1.956 -11.892 0.873 1.00 97.44 83 ARG A CA 1
ATOM 609 C C . ARG A 1 83 ? -3.065 -11.085 1.544 1.00 97.44 83 ARG A C 1
ATOM 611 O O . ARG A 1 83 ? -4.004 -11.685 2.060 1.00 97.44 83 ARG A O 1
ATOM 618 N N . ALA A 1 84 ? -2.959 -9.757 1.541 1.00 97.06 84 ALA A N 1
ATOM 619 C CA . ALA A 1 84 ? -3.978 -8.868 2.090 1.00 97.06 84 ALA A CA 1
ATOM 620 C C . ALA A 1 84 ? -5.289 -8.964 1.291 1.00 97.06 84 ALA A C 1
ATOM 622 O O . ALA A 1 84 ? -6.344 -9.186 1.879 1.00 97.06 84 ALA A O 1
ATOM 623 N N . GLY A 1 85 ? -5.218 -8.927 -0.042 1.00 95.81 85 GLY A N 1
ATOM 624 C CA . GLY A 1 85 ? -6.386 -9.038 -0.920 1.00 95.81 85 GLY A CA 1
ATOM 625 C C . GLY A 1 85 ? -7.209 -10.308 -0.688 1.00 95.81 85 GLY A C 1
ATOM 626 O O . GLY A 1 85 ? -8.432 -10.244 -0.692 1.00 95.81 85 GLY A O 1
ATOM 627 N N . ARG A 1 86 ? -6.562 -11.441 -0.374 1.00 96.31 86 ARG A N 1
ATOM 628 C CA . ARG A 1 86 ? -7.260 -12.700 -0.040 1.00 96.31 86 ARG A CA 1
ATOM 629 C C . ARG A 1 86 ? -8.037 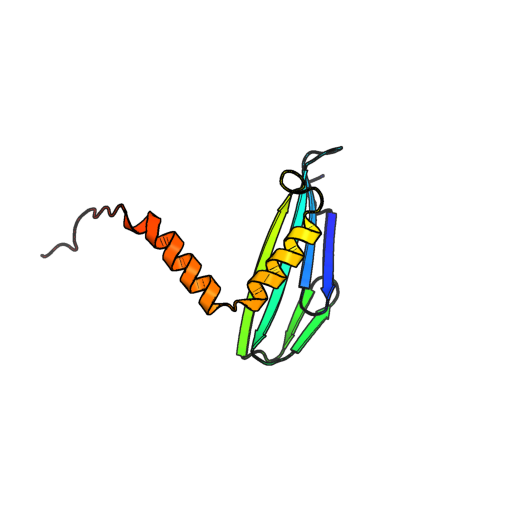-12.672 1.279 1.00 96.31 86 ARG A C 1
ATOM 631 O O . ARG A 1 86 ? -8.887 -13.529 1.481 1.00 96.31 86 ARG A O 1
ATOM 638 N N . ARG A 1 87 ? -7.732 -11.750 2.197 1.00 95.44 87 ARG A N 1
ATOM 639 C CA . ARG A 1 87 ? -8.423 -11.648 3.497 1.00 95.44 87 ARG A CA 1
ATOM 640 C C . ARG A 1 87 ? -9.683 -10.787 3.435 1.00 95.44 87 ARG A C 1
ATOM 642 O O . ARG A 1 87 ? -10.563 -10.967 4.269 1.00 95.44 87 ARG A O 1
ATOM 649 N N . GLY A 1 88 ? -9.748 -9.860 2.480 1.00 93.62 88 GLY A N 1
ATOM 650 C CA . GLY A 1 88 ? -10.810 -8.860 2.396 1.00 93.62 88 GLY A CA 1
ATOM 651 C C . GLY A 1 88 ? -10.683 -7.742 3.440 1.00 93.62 88 GLY A C 1
ATOM 652 O O . GLY A 1 88 ? -9.973 -7.865 4.443 1.00 93.62 88 GLY A O 1
ATOM 653 N N . TYR A 1 89 ? -11.377 -6.630 3.186 1.00 96.06 89 TYR A N 1
ATOM 654 C CA . TYR A 1 89 ? -11.309 -5.414 4.002 1.00 96.06 89 TYR A CA 1
ATOM 655 C C . TYR A 1 89 ? -11.744 -5.648 5.453 1.00 96.06 89 TYR A C 1
ATOM 657 O O . TYR A 1 89 ? -10.988 -5.331 6.369 1.00 96.06 89 TYR A O 1
ATOM 665 N N . ASP A 1 90 ? -12.905 -6.268 5.676 1.00 96.62 90 ASP A N 1
ATOM 666 C CA . ASP A 1 90 ? -13.469 -6.420 7.024 1.00 96.62 90 ASP A CA 1
ATOM 667 C C . ASP A 1 90 ? -12.564 -7.234 7.951 1.00 96.62 90 ASP A C 1
ATOM 669 O O . ASP A 1 90 ? -12.361 -6.879 9.115 1.00 96.62 90 ASP A O 1
ATOM 673 N N . SER A 1 91 ? -11.944 -8.301 7.433 1.00 97.56 91 SER A N 1
ATOM 674 C CA . SER A 1 91 ? -10.992 -9.090 8.216 1.00 97.56 91 SER A CA 1
ATOM 675 C C . SER A 1 91 ? -9.719 -8.311 8.540 1.00 97.56 91 SER A C 1
ATOM 677 O O . SER A 1 91 ? -9.147 -8.535 9.610 1.00 97.56 91 SER A O 1
ATOM 679 N N . ILE A 1 92 ? -9.238 -7.461 7.627 1.00 97.44 92 ILE A N 1
ATOM 680 C CA . ILE A 1 92 ? -8.061 -6.616 7.866 1.00 97.44 92 ILE A CA 1
ATOM 681 C C . ILE A 1 92 ? -8.400 -5.547 8.905 1.00 97.44 92 ILE A C 1
ATOM 683 O O . ILE A 1 92 ? -7.662 -5.398 9.877 1.00 97.44 92 ILE A O 1
ATOM 687 N N . ARG A 1 93 ? -9.537 -4.860 8.742 1.00 98.00 93 ARG A N 1
ATOM 688 C CA . ARG A 1 93 ? -10.008 -3.807 9.646 1.00 98.00 93 ARG A CA 1
ATOM 689 C C . ARG A 1 93 ? -10.205 -4.326 11.063 1.00 98.00 93 ARG A C 1
ATOM 691 O O . ARG A 1 93 ? -9.691 -3.719 11.993 1.00 98.00 93 ARG A O 1
ATOM 698 N N . ARG A 1 94 ? -10.906 -5.451 11.233 1.00 98.31 94 ARG A N 1
ATOM 699 C CA . ARG A 1 94 ? -11.126 -6.053 12.556 1.00 98.31 94 ARG A CA 1
ATOM 700 C C . ARG A 1 94 ? -9.804 -6.354 13.258 1.00 98.31 94 ARG A C 1
ATOM 702 O O . ARG A 1 94 ? -9.592 -5.890 14.364 1.00 98.31 94 ARG A O 1
ATOM 709 N N . ARG A 1 95 ? -8.877 -7.024 12.566 1.00 97.69 95 ARG A N 1
ATOM 710 C CA . ARG A 1 95 ? -7.552 -7.334 13.120 1.00 97.69 95 ARG A CA 1
ATOM 711 C C . ARG A 1 95 ? -6.774 -6.080 13.519 1.00 97.69 95 ARG A C 1
ATOM 713 O O . ARG A 1 95 ? -6.084 -6.104 14.527 1.00 97.69 95 ARG A O 1
ATOM 720 N N . HIS A 1 96 ? -6.850 -5.020 12.715 1.00 97.75 96 HIS A N 1
ATOM 721 C CA . HIS A 1 96 ? -6.212 -3.749 13.042 1.00 97.75 96 HIS A CA 1
ATOM 722 C C . HIS A 1 96 ? -6.806 -3.123 14.307 1.00 97.75 96 HIS A C 1
ATOM 724 O O . HIS A 1 96 ? -6.045 -2.680 15.157 1.00 97.75 96 HIS A O 1
ATOM 730 N N . LEU A 1 97 ? -8.136 -3.115 14.446 1.00 98.38 97 LEU A N 1
ATOM 731 C CA . LEU A 1 97 ? -8.799 -2.596 15.643 1.00 98.38 97 LEU A CA 1
ATOM 732 C C . LEU A 1 97 ? -8.445 -3.417 16.886 1.00 98.38 97 LEU A C 1
ATOM 734 O O . LEU A 1 97 ? -8.132 -2.826 17.912 1.00 98.38 97 LEU A O 1
ATOM 738 N N . ASP A 1 98 ? -8.435 -4.748 16.782 1.00 98.12 98 ASP A N 1
ATOM 739 C CA . ASP A 1 98 ? -8.064 -5.635 17.890 1.00 98.12 98 ASP A CA 1
ATOM 740 C C . ASP A 1 98 ? -6.617 -5.373 18.360 1.00 98.12 98 ASP A C 1
ATOM 742 O O . ASP A 1 98 ? -6.354 -5.273 19.558 1.00 98.12 98 ASP A O 1
ATOM 746 N N . ASP A 1 99 ? -5.678 -5.222 17.418 1.00 98.06 99 ASP A N 1
ATOM 747 C CA . ASP A 1 99 ? -4.270 -4.905 17.698 1.00 98.06 99 ASP A CA 1
ATOM 748 C C . ASP A 1 99 ? -4.104 -3.506 18.313 1.00 98.06 99 ASP A C 1
ATOM 750 O O . ASP A 1 99 ? -3.453 -3.344 19.347 1.00 98.06 99 ASP A O 1
ATOM 754 N N . PHE A 1 100 ? -4.748 -2.502 17.711 1.00 97.88 100 PHE A N 1
ATOM 755 C CA . PHE A 1 100 ? -4.675 -1.114 18.152 1.00 97.88 100 PHE A CA 1
ATOM 756 C C . PHE A 1 100 ? -5.261 -0.931 19.557 1.00 97.88 100 PHE A C 1
ATOM 758 O O . PHE A 1 100 ? -4.574 -0.418 20.441 1.00 97.88 100 PHE A O 1
ATOM 765 N N . HIS A 1 101 ? -6.491 -1.396 19.794 1.00 97.44 101 HIS A N 1
ATOM 766 C CA . HIS A 1 101 ? -7.148 -1.305 21.102 1.00 97.44 101 HIS A CA 1
ATOM 767 C C . HIS A 1 101 ? -6.421 -2.122 22.174 1.00 97.44 101 HIS A C 1
ATOM 769 O O . HIS A 1 101 ? -6.356 -1.701 23.326 1.00 97.44 101 HIS A O 1
ATOM 775 N N . GLY A 1 102 ? -5.757 -3.223 21.798 1.00 96.69 102 GLY A N 1
ATOM 776 C CA . GLY A 1 102 ? -4.916 -3.998 22.710 1.00 96.69 102 GLY A CA 1
ATOM 777 C C . GLY A 1 102 ? -3.777 -3.200 23.361 1.00 96.69 102 GLY A C 1
ATOM 778 O O . GLY A 1 102 ? -3.237 -3.641 24.382 1.00 96.69 102 GLY A O 1
ATOM 779 N N . ILE A 1 103 ? -3.397 -2.044 22.802 1.00 97.19 103 ILE A N 1
ATOM 780 C CA . ILE A 1 103 ? -2.405 -1.117 23.368 1.00 97.19 103 ILE A CA 1
ATOM 781 C C . ILE A 1 103 ? -3.051 0.204 23.786 1.00 97.19 103 ILE A C 1
ATOM 783 O O . ILE A 1 103 ? -2.784 0.674 24.890 1.00 97.19 103 ILE A O 1
ATOM 787 N N . TYR A 1 104 ? -3.867 0.798 22.914 1.00 97.12 104 TYR A N 1
ATOM 788 C CA . TYR A 1 104 ? -4.433 2.130 23.112 1.00 97.12 104 TYR A CA 1
ATOM 789 C C . TYR A 1 104 ? -5.295 2.207 24.376 1.00 97.12 104 TYR A C 1
ATOM 791 O O . TYR A 1 104 ? -5.143 3.136 25.165 1.00 97.12 104 TYR A O 1
ATOM 799 N N . ASP A 1 105 ? -6.099 1.176 24.639 1.00 96.31 105 ASP A N 1
ATOM 800 C CA . ASP A 1 105 ? -7.058 1.179 25.748 1.00 96.31 105 ASP A CA 1
ATOM 801 C C . ASP A 1 105 ? -6.404 0.908 27.115 1.00 96.31 105 ASP A C 1
ATOM 803 O O . ASP A 1 105 ? -7.078 0.904 28.145 1.00 96.31 105 ASP A O 1
ATOM 807 N N . ARG A 1 106 ? -5.082 0.685 27.165 1.00 97.38 106 ARG A N 1
ATOM 808 C CA . ARG A 1 106 ? -4.362 0.422 28.424 1.00 97.38 106 ARG A CA 1
ATOM 809 C C . ARG A 1 106 ? -4.294 1.639 29.340 1.00 97.38 106 ARG A C 1
ATOM 811 O O . ARG A 1 106 ? -4.139 1.469 30.547 1.00 97.38 106 ARG A O 1
ATOM 818 N N . CYS A 1 107 ? -4.366 2.842 28.778 1.00 95.94 107 CYS A N 1
ATOM 819 C CA . CYS A 1 107 ? -4.245 4.085 29.525 1.00 95.94 107 CYS A CA 1
ATOM 820 C C . CYS A 1 107 ? -5.308 5.079 29.066 1.00 95.94 107 CYS A C 1
ATOM 822 O O . CYS A 1 107 ? -5.251 5.584 27.949 1.00 95.94 107 CYS A O 1
ATOM 824 N N . THR A 1 108 ? -6.207 5.436 29.978 1.00 93.75 108 THR A N 1
ATOM 825 C CA . THR A 1 108 ? -7.195 6.493 29.762 1.00 93.75 108 THR A CA 1
ATOM 826 C C . THR A 1 108 ? -6.907 7.635 30.720 1.00 93.75 108 THR A C 1
ATOM 828 O O . THR A 1 108 ? -6.793 7.423 31.926 1.00 93.75 108 THR A O 1
ATOM 831 N N . ILE A 1 109 ? -6.812 8.854 30.192 1.00 93.69 109 ILE A N 1
ATOM 832 C CA . ILE A 1 109 ? -6.758 10.073 30.998 1.00 93.69 109 ILE A CA 1
ATOM 833 C C . ILE A 1 109 ? -8.022 10.892 30.743 1.00 93.69 109 ILE A C 1
ATOM 835 O O . ILE A 1 109 ? -8.319 11.264 29.610 1.00 93.69 109 ILE A O 1
ATOM 839 N N . GLN A 1 110 ? -8.781 11.153 31.804 1.00 92.00 110 GLN A N 1
ATOM 840 C CA . GLN A 1 110 ? -9.946 12.034 31.779 1.00 92.00 110 GLN A CA 1
ATOM 841 C C . GLN A 1 110 ? -9.596 13.308 32.543 1.00 92.00 110 GLN A C 1
ATOM 843 O O . GLN A 1 110 ? -9.382 13.277 33.754 1.00 92.00 110 GLN A O 1
ATOM 848 N N . LEU A 1 111 ? -9.492 14.424 31.823 1.00 90.88 111 LEU A N 1
ATOM 849 C CA . LEU A 1 111 ? -9.216 15.735 32.404 1.00 90.88 111 LEU A CA 1
ATOM 850 C C . LEU A 1 111 ? -10.533 16.506 32.524 1.00 90.88 111 LEU A C 1
ATOM 852 O O . LEU A 1 111 ? -10.997 17.107 31.559 1.00 90.88 111 LEU A O 1
ATOM 856 N N . GLY A 1 112 ? -11.132 16.450 33.718 1.00 85.75 112 GLY A N 1
ATOM 857 C CA . GLY A 1 112 ? -12.474 16.973 33.978 1.00 85.75 112 GLY A CA 1
ATOM 858 C C . GLY A 1 112 ? -13.590 16.085 33.408 1.00 85.75 112 GLY A C 1
ATOM 859 O O . GLY A 1 112 ? -13.379 15.281 32.503 1.00 85.75 112 GLY A O 1
ATOM 860 N N . GLY A 1 113 ? -14.791 16.220 33.967 1.00 76.00 113 GLY A N 1
ATOM 861 C CA . GLY A 1 113 ? -16.036 15.687 33.407 1.00 76.00 113 GLY A CA 1
ATOM 862 C C . GLY A 1 113 ? -16.932 16.843 32.972 1.00 76.00 113 GLY A C 1
ATOM 863 O O . GLY A 1 113 ? -16.735 17.962 33.450 1.00 76.00 113 GLY A O 1
ATOM 864 N N . ALA A 1 114 ? -17.889 16.589 32.069 1.00 64.44 114 ALA A N 1
ATOM 865 C CA . ALA A 1 114 ? -18.883 17.585 31.663 1.00 64.44 114 ALA A CA 1
ATOM 866 C C . ALA A 1 114 ? -19.469 18.229 32.924 1.00 64.44 114 ALA A C 1
ATOM 868 O O . ALA A 1 114 ? -20.094 17.537 33.729 1.00 64.44 114 ALA A O 1
ATOM 869 N N . GLY A 1 115 ? -19.168 19.514 33.131 1.00 55.44 115 GLY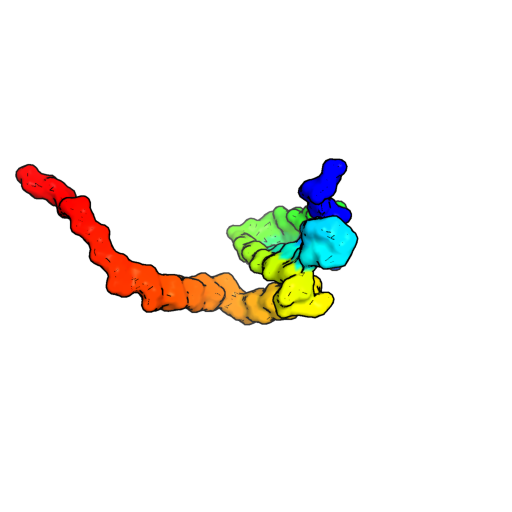 A N 1
ATOM 870 C CA . GLY A 1 115 ? -19.559 20.236 34.330 1.00 55.44 115 GLY A CA 1
ATOM 871 C C . GLY A 1 115 ? -21.048 20.038 34.558 1.00 55.44 115 GLY A C 1
ATOM 872 O O . GLY A 1 115 ? -21.863 20.473 33.749 1.00 55.44 115 GLY A O 1
ATOM 873 N N . THR A 1 116 ? -21.399 19.329 35.626 1.00 54.53 116 THR A N 1
ATOM 874 C CA . THR A 1 116 ? -22.771 19.350 36.116 1.00 54.53 116 THR A CA 1
ATOM 875 C C . THR A 1 116 ? -22.904 20.693 36.815 1.00 54.53 116 THR A C 1
ATOM 877 O O . THR A 1 116 ? -22.289 20.905 37.860 1.00 54.53 116 THR A O 1
ATOM 880 N N . THR A 1 117 ? -23.570 21.628 36.139 1.00 49.66 117 THR A N 1
ATOM 881 C CA . THR A 1 117 ? -24.098 22.843 36.772 1.00 49.66 117 THR A CA 1
ATOM 882 C C . THR A 1 117 ? -25.368 22.472 37.518 1.00 49.66 117 THR A C 1
ATOM 884 O O . THR A 1 117 ? -26.104 21.610 36.985 1.00 49.66 117 THR A O 1
#

Mean predicted aligned error: 5.46 Å

Solvent-accessible surface area (backbone atoms only — not comparable to full-atom values): 6871 Å² total; per-residue (Å²): 137,91,84,60,71,71,45,65,38,43,79,47,41,44,31,35,37,39,33,34,63,48,78,67,89,93,34,50,34,38,29,35,38,37,38,57,48,67,46,60,60,52,61,41,52,59,79,64,39,70,48,76,45,80,50,82,46,70,47,78,48,74,40,70,33,35,46,87,83,32,96,53,25,58,62,51,34,55,54,49,51,53,57,49,62,77,57,41,67,69,58,52,53,50,54,49,50,56,57,48,49,72,56,58,70,77,65,84,85,79,88,76,70,87,78,83,125

Nearest PDB structures (foldseek):
  7kmq-assembly1_A  TM=9.060E-01  e=1.863E-04  Xanthomonas citri pv. citri str. 306
  7zo0-assembly1_A  TM=8.594E-01  e=5.463E-04  Akkermansia muciniphila ATCC BAA-835
  7znz-assembly1_A  TM=8.680E-01  e=6.605E-04  Akkermansia muciniphila ATCC BAA-835
  1gav-assembly1_A  TM=3.178E-01  e=3.256E-01  Enterobacteria phage GA
  6yfh-assembly1_AA  TM=2.506E-01  e=3.469E-01  Leviviridae sp.

Radius of gyration: 19.7 Å; Cα contacts (8 Å, |Δi|>4): 180; chains: 1; bounding box: 49×36×55 Å

Secondary structure (DSSP, 8-state):
-----SEEEESSSSEEEEEEEESSTT-EEEEEEEEEEEESSEEEEETTEEEEES-SEEEEEEEEEETTT-S-HHHHHHHHHHHHHTT-HHHHHHHHHHHHHHHHTT-----------

Sequence (117 aa):
LAWRCDGVRALDSTTVRLWGANGGKDGIGYELVARVIVDGGTCESVGSRILVHGARGLTVLVTGRTTYRDADPLGWCLSTLARAGRRGYDSIRRRHLDDFHGIYDRCTIQLGGAGTT